Protein AF-A0A177HVS8-F1 (afdb_monomer_lite)

Structure (mmCIF, N/CA/C/O backbone):
data_AF-A0A177HVS8-F1
#
_entry.id   AF-A0A177HVS8-F1
#
loop_
_atom_site.group_PDB
_atom_site.id
_atom_site.type_symbol
_atom_site.label_atom_id
_atom_site.label_alt_id
_atom_site.label_comp_id
_atom_site.label_asym_id
_atom_site.label_entity_id
_atom_site.label_seq_id
_atom_site.pdbx_PDB_ins_code
_atom_site.Cartn_x
_atom_site.Cartn_y
_atom_site.Cartn_z
_atom_site.occupancy
_atom_site.B_iso_or_equiv
_atom_site.auth_seq_id
_atom_site.auth_comp_id
_atom_site.auth_asym_id
_atom_site.auth_atom_id
_atom_site.pdbx_PDB_model_num
ATOM 1 N N . MET A 1 1 ? -13.073 -3.513 0.411 1.00 65.62 1 MET A N 1
ATOM 2 C CA . MET A 1 1 ? -14.046 -3.487 1.528 1.00 65.62 1 MET A CA 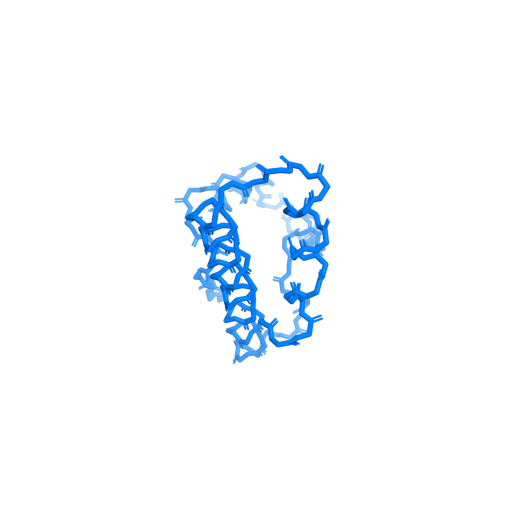1
ATOM 3 C C . MET A 1 1 ? -14.763 -4.798 1.868 1.00 65.62 1 MET A C 1
ATOM 5 O O . MET A 1 1 ? -14.447 -5.384 2.890 1.00 65.62 1 MET A O 1
ATOM 9 N N . ARG A 1 2 ? -15.740 -5.272 1.074 1.00 71.38 2 ARG A N 1
ATOM 10 C CA . ARG A 1 2 ? -16.728 -6.281 1.532 1.00 71.38 2 ARG A CA 1
ATOM 11 C C . ARG A 1 2 ? -16.165 -7.676 1.853 1.00 71.38 2 ARG A C 1
ATOM 13 O O . ARG A 1 2 ? -16.824 -8.435 2.541 1.00 71.38 2 ARG A O 1
ATOM 20 N N . SER A 1 3 ? -14.969 -7.996 1.365 1.00 78.06 3 SER A N 1
ATOM 21 C CA . SER A 1 3 ? -14.261 -9.248 1.660 1.00 78.06 3 SER A CA 1
ATOM 22 C C . SER A 1 3 ? -13.206 -9.122 2.764 1.00 78.06 3 SER A C 1
ATOM 24 O O . SER A 1 3 ? -12.674 -10.136 3.177 1.00 78.06 3 SER A O 1
ATOM 26 N N . GLN A 1 4 ? -12.861 -7.902 3.193 1.00 75.62 4 GLN A N 1
ATOM 27 C CA . GLN A 1 4 ? -11.766 -7.641 4.145 1.00 75.62 4 GLN A CA 1
ATOM 28 C C . GLN A 1 4 ? -12.265 -7.089 5.488 1.00 75.62 4 GLN A C 1
ATOM 30 O O . GLN A 1 4 ? -11.495 -6.971 6.431 1.00 75.62 4 GLN A O 1
ATOM 35 N N . PHE A 1 5 ? -13.552 -6.735 5.595 1.00 85.94 5 PHE A N 1
ATOM 36 C CA . PHE A 1 5 ? -14.084 -6.148 6.827 1.00 85.94 5 PHE A CA 1
ATOM 37 C C . PHE A 1 5 ? -14.073 -7.131 8.005 1.00 85.94 5 PHE A C 1
ATOM 39 O O . PHE A 1 5 ? -13.969 -6.678 9.137 1.00 85.94 5 PHE A O 1
ATOM 46 N N . SER A 1 6 ? -14.190 -8.440 7.750 1.00 89.62 6 SER A N 1
ATOM 47 C CA . SER A 1 6 ? -14.206 -9.464 8.799 1.00 89.62 6 SER A CA 1
ATOM 48 C C . SER A 1 6 ? -12.883 -9.493 9.555 1.00 89.62 6 SER A C 1
ATOM 50 O O . SER A 1 6 ? -12.883 -9.372 10.769 1.00 89.62 6 SER A O 1
ATOM 52 N N . GLU A 1 7 ? -11.757 -9.519 8.841 1.00 89.88 7 GLU A N 1
ATOM 53 C CA . GLU A 1 7 ? -10.422 -9.533 9.452 1.00 89.88 7 GLU A CA 1
ATOM 54 C C . GLU A 1 7 ? -10.158 -8.267 10.281 1.00 89.88 7 GLU A C 1
ATOM 56 O O . GLU A 1 7 ? -9.638 -8.345 11.394 1.00 89.88 7 GLU A O 1
ATOM 61 N N . VAL A 1 8 ? -10.565 -7.098 9.770 1.00 90.62 8 VAL A N 1
ATOM 62 C CA . VAL A 1 8 ? -10.428 -5.817 10.485 1.00 90.62 8 VAL A CA 1
ATOM 63 C C . VAL A 1 8 ? -11.344 -5.768 11.713 1.00 90.62 8 VAL A C 1
ATOM 65 O O . VAL A 1 8 ? -10.953 -5.233 12.747 1.00 90.62 8 VAL A O 1
ATOM 68 N N . ALA A 1 9 ? -12.549 -6.338 11.632 1.00 92.62 9 ALA A N 1
ATOM 69 C CA . ALA A 1 9 ? -13.475 -6.414 12.761 1.00 92.62 9 ALA A CA 1
ATOM 70 C C . ALA A 1 9 ? -12.969 -7.373 13.849 1.00 92.62 9 ALA A C 1
ATOM 72 O O . ALA A 1 9 ? -13.012 -7.032 15.031 1.00 92.62 9 ALA A O 1
ATOM 73 N N . ASP A 1 10 ? -12.429 -8.527 13.456 1.00 94.31 10 ASP A N 1
ATOM 74 C CA . ASP A 1 10 ? -11.851 -9.509 14.373 1.00 94.31 10 ASP A CA 1
ATOM 75 C C . ASP A 1 10 ? -10.601 -8.952 15.070 1.00 94.31 10 ASP A C 1
ATOM 77 O O . ASP A 1 10 ? -10.394 -9.180 16.263 1.00 94.31 10 ASP A O 1
ATOM 81 N N . ALA A 1 11 ? -9.765 -8.195 14.351 1.00 92.94 11 ALA A N 1
ATOM 82 C CA . ALA A 1 11 ? -8.641 -7.470 14.942 1.00 92.94 11 ALA A CA 1
ATOM 83 C C . ALA A 1 11 ? -9.121 -6.397 15.928 1.00 92.94 11 ALA A C 1
ATOM 85 O O . ALA A 1 11 ? -8.690 -6.388 17.077 1.00 92.94 11 ALA A O 1
ATOM 86 N N . ALA A 1 12 ? -10.089 -5.569 15.531 1.00 94.62 12 ALA A N 1
ATOM 87 C CA . ALA A 1 12 ? -10.634 -4.522 16.388 1.00 94.62 12 ALA A CA 1
ATOM 88 C C . ALA A 1 12 ? -11.269 -5.060 17.679 1.00 94.62 12 ALA A C 1
ATOM 90 O O . ALA A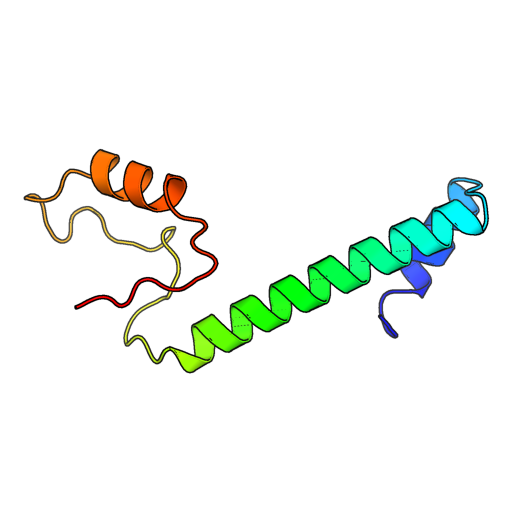 1 12 ? -11.131 -4.439 18.733 1.00 94.62 12 ALA A O 1
ATOM 91 N N . ALA A 1 13 ? -11.938 -6.215 17.613 1.00 94.62 13 ALA A N 1
ATOM 92 C CA . ALA A 1 13 ? -12.496 -6.884 18.783 1.00 94.62 13 ALA A CA 1
ATOM 93 C C . ALA A 1 13 ? -11.398 -7.386 19.733 1.00 94.62 13 ALA A C 1
ATOM 95 O O . ALA A 1 13 ? -11.496 -7.177 20.943 1.00 94.62 13 ALA A O 1
ATOM 96 N N . ARG A 1 14 ? -10.341 -8.010 19.192 1.00 96.06 14 ARG A N 1
ATOM 97 C CA . ARG A 1 14 ? -9.186 -8.473 19.982 1.00 96.06 14 ARG A CA 1
ATOM 98 C C . ARG A 1 14 ? -8.439 -7.315 20.638 1.00 96.06 14 ARG A C 1
ATOM 100 O O . ARG A 1 14 ? -8.084 -7.414 21.808 1.00 9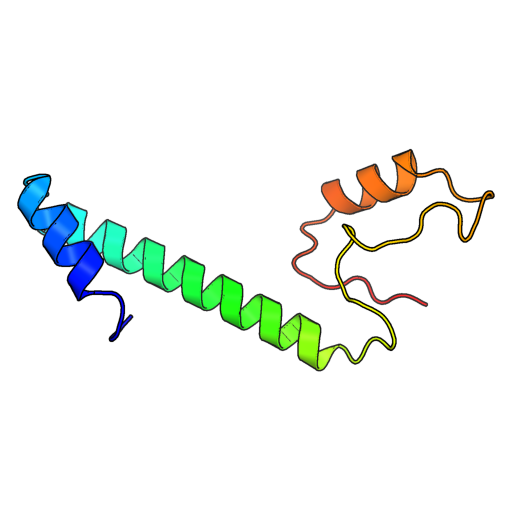6.06 14 ARG A O 1
ATOM 107 N N . ASP A 1 15 ? -8.277 -6.217 19.913 1.00 95.75 15 ASP A N 1
ATOM 108 C CA . ASP A 1 15 ? -7.515 -5.047 20.352 1.00 95.75 15 ASP A CA 1
ATOM 109 C C . ASP A 1 15 ? -8.370 -4.050 21.161 1.00 95.75 15 ASP A C 1
ATOM 111 O O . ASP A 1 15 ? -7.903 -2.967 21.512 1.00 95.75 15 ASP A O 1
ATOM 115 N N . GLN A 1 16 ? -9.631 -4.400 21.460 1.00 95.44 16 GLN A N 1
ATOM 116 C CA . GLN A 1 16 ? -10.604 -3.563 22.179 1.00 95.44 16 GLN A CA 1
ATOM 117 C C . GLN A 1 16 ? -10.712 -2.142 21.611 1.00 95.44 16 GLN A C 1
ATOM 119 O O . GLN A 1 16 ? -10.845 -1.151 22.337 1.00 95.44 16 GLN A O 1
ATOM 124 N N . MET A 1 17 ? -10.656 -2.028 20.286 1.00 96.25 17 MET A N 1
ATOM 125 C CA . MET A 1 17 ? -10.731 -0.739 19.624 1.00 96.25 17 MET A CA 1
ATOM 126 C C . MET A 1 17 ? -12.077 -0.076 19.898 1.00 96.25 17 MET A C 1
ATOM 128 O O . MET A 1 17 ? -13.143 -0.692 19.841 1.00 96.25 17 MET A O 1
ATOM 132 N N . THR A 1 18 ? -12.042 1.239 20.110 1.00 96.69 18 THR A N 1
ATOM 133 C CA . THR A 1 18 ? -13.277 2.022 20.081 1.00 96.69 18 THR A CA 1
ATOM 134 C C . THR A 1 18 ? -13.931 1.895 18.706 1.00 96.69 18 THR A C 1
ATOM 136 O O . THR A 1 18 ? -13.248 1.785 17.686 1.00 96.69 18 THR A O 1
ATOM 139 N N . TYR A 1 19 ? -15.259 2.002 18.650 1.00 94.38 19 TYR A N 1
ATOM 140 C CA . TYR A 1 19 ? -15.996 1.971 17.383 1.00 94.38 19 TYR A CA 1
ATOM 141 C C . TYR A 1 19 ? -15.461 2.991 16.360 1.00 94.38 19 TYR A C 1
ATOM 143 O O . TYR A 1 19 ? -15.331 2.692 15.175 1.00 94.38 19 TYR A O 1
ATOM 151 N N . ARG A 1 20 ? -15.075 4.189 16.826 1.00 97.06 20 ARG A N 1
ATOM 152 C CA . ARG A 1 20 ? -14.457 5.221 15.978 1.00 97.06 20 ARG A CA 1
ATOM 153 C C . ARG A 1 20 ? -13.083 4.795 15.454 1.00 97.06 20 ARG A C 1
ATOM 155 O O . ARG A 1 20 ? -12.785 5.076 14.299 1.00 97.06 20 ARG A O 1
ATOM 162 N N . GLY A 1 21 ? -12.278 4.121 16.277 1.00 95.56 21 GLY A N 1
ATOM 163 C CA . GLY A 1 21 ? -10.985 3.566 15.871 1.00 95.56 21 GLY A CA 1
ATOM 164 C C . GLY A 1 21 ? -11.138 2.490 14.799 1.00 95.56 21 GLY A C 1
ATOM 165 O O . GLY A 1 21 ? -10.502 2.577 13.755 1.00 95.56 21 GLY A O 1
ATOM 166 N N . PHE A 1 22 ? -12.057 1.543 15.000 1.00 94.50 22 PHE A N 1
ATOM 167 C CA . PHE A 1 22 ? -12.378 0.522 14.000 1.00 94.50 22 PHE A CA 1
ATOM 168 C C . PHE A 1 22 ? -12.787 1.132 12.649 1.00 94.50 22 PHE A C 1
ATOM 170 O O . PHE A 1 22 ? -12.274 0.733 11.606 1.00 94.50 22 PHE A O 1
ATOM 177 N N . LEU A 1 23 ? -13.683 2.128 12.654 1.00 95.38 23 LEU A N 1
ATOM 178 C CA . LEU A 1 23 ? -14.110 2.794 11.420 1.00 95.38 23 LEU A CA 1
ATOM 179 C C . LEU A 1 23 ? -12.964 3.531 10.718 1.00 95.38 23 LEU A C 1
ATOM 181 O O . LEU A 1 23 ? -12.926 3.549 9.487 1.00 95.38 23 LEU A O 1
ATOM 185 N N . ALA A 1 24 ? -12.047 4.135 11.479 1.00 95.50 24 ALA A N 1
ATOM 186 C CA . ALA A 1 24 ? -10.876 4.796 10.918 1.00 95.50 24 ALA A CA 1
ATOM 187 C C . ALA A 1 24 ? -9.956 3.787 10.215 1.00 95.50 24 ALA A C 1
ATOM 189 O O . ALA A 1 24 ? -9.632 3.986 9.046 1.00 95.50 24 ALA A O 1
ATOM 190 N N . GLU A 1 25 ? -9.620 2.677 10.876 1.00 93.00 25 GLU A N 1
ATOM 191 C CA . GLU A 1 25 ? -8.799 1.606 10.292 1.00 93.00 25 GLU A CA 1
ATOM 192 C C . GLU A 1 25 ? -9.443 1.002 9.043 1.00 93.00 25 GLU A C 1
ATOM 194 O O . GLU A 1 25 ? -8.813 0.897 7.989 1.00 93.00 25 GLU A O 1
ATOM 199 N N . LEU A 1 26 ? -10.737 0.684 9.114 1.00 93.50 26 LEU A N 1
ATOM 200 C CA . LEU A 1 26 ? -11.467 0.132 7.976 1.00 93.50 26 LEU A CA 1
ATOM 201 C C . LEU A 1 26 ? -11.463 1.087 6.770 1.00 93.50 26 LEU A C 1
ATOM 203 O O . LEU A 1 26 ? -11.348 0.644 5.623 1.00 93.50 26 LEU A O 1
ATOM 207 N N . LEU A 1 27 ? -11.593 2.395 7.013 1.00 93.25 27 LEU A N 1
ATOM 208 C CA . LEU A 1 27 ? -1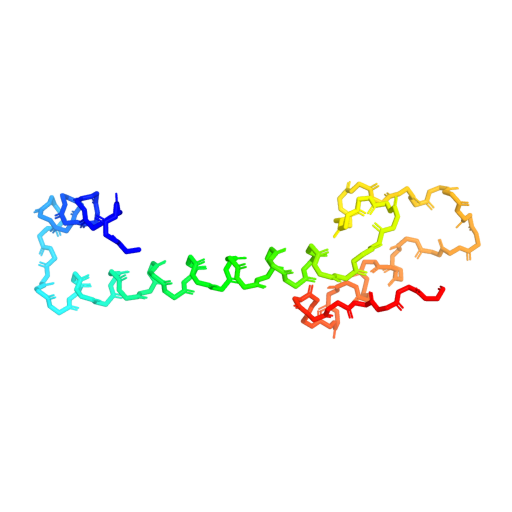1.560 3.409 5.961 1.00 93.25 27 LEU A CA 1
ATOM 209 C C . LEU A 1 27 ? -10.158 3.568 5.364 1.00 93.25 27 LEU A C 1
ATOM 211 O O . LEU A 1 27 ? -10.044 3.690 4.143 1.00 93.25 27 LEU A O 1
ATOM 215 N N . MET A 1 28 ? -9.108 3.551 6.189 1.00 92.25 28 MET A N 1
ATOM 216 C CA . MET A 1 28 ? -7.718 3.616 5.722 1.00 92.25 28 MET A CA 1
ATOM 217 C C . MET A 1 28 ? -7.383 2.409 4.843 1.00 92.25 28 MET A C 1
ATOM 219 O O . MET A 1 28 ? -6.944 2.588 3.705 1.00 92.25 28 MET A O 1
ATOM 223 N N . ALA A 1 29 ? -7.725 1.200 5.295 1.00 91.44 29 ALA A N 1
ATOM 224 C CA . ALA A 1 29 ? -7.524 -0.025 4.527 1.00 91.44 29 ALA A CA 1
ATOM 225 C C . ALA A 1 29 ? -8.246 0.002 3.164 1.00 91.44 29 ALA A C 1
ATOM 227 O O . ALA A 1 29 ? -7.687 -0.413 2.144 1.00 91.44 29 ALA A O 1
ATOM 228 N N . ASP A 1 30 ? -9.480 0.521 3.098 1.00 92.31 30 ASP A N 1
ATOM 229 C CA . ASP A 1 30 ? -10.198 0.642 1.822 1.00 92.31 30 ASP A CA 1
ATOM 230 C C . ASP A 1 30 ? -9.590 1.718 0.908 1.00 92.31 30 ASP A C 1
ATOM 232 O O . ASP A 1 30 ? -9.511 1.517 -0.308 1.00 92.31 30 ASP A O 1
ATOM 236 N N . CYS A 1 31 ? -9.132 2.843 1.468 1.00 94.06 31 CYS A N 1
ATOM 237 C CA . CYS A 1 31 ? -8.423 3.877 0.712 1.00 94.06 31 CYS A CA 1
ATOM 238 C C . CYS A 1 31 ? -7.151 3.319 0.062 1.00 94.06 31 CYS A C 1
ATOM 240 O O . CYS A 1 31 ? -6.928 3.541 -1.134 1.00 94.06 31 CYS A O 1
ATOM 242 N N . ASP A 1 32 ? -6.367 2.548 0.811 1.00 91.31 32 ASP A N 1
ATOM 243 C CA . ASP A 1 32 ? -5.141 1.924 0.319 1.00 91.31 32 ASP A CA 1
ATOM 244 C C . ASP A 1 32 ? -5.422 0.878 -0.762 1.00 91.31 32 ASP A C 1
ATOM 246 O O . ASP A 1 32 ? -4.806 0.913 -1.833 1.00 91.31 32 ASP A O 1
ATOM 250 N N . ASP A 1 33 ? -6.418 0.006 -0.567 1.00 91.44 33 ASP A N 1
ATOM 251 C CA . ASP A 1 33 ? -6.816 -0.974 -1.584 1.00 91.44 33 ASP A CA 1
ATOM 252 C C . ASP A 1 33 ? -7.312 -0.291 -2.871 1.00 91.44 33 ASP A C 1
ATOM 254 O O . ASP A 1 33 ? -6.953 -0.691 -3.984 1.00 91.44 33 ASP A O 1
ATOM 258 N N . ARG A 1 34 ? -8.085 0.797 -2.755 1.00 90.94 34 ARG A N 1
ATOM 259 C CA . ARG A 1 34 ? -8.513 1.595 -3.917 1.00 90.94 34 ARG A CA 1
ATOM 260 C C . ARG A 1 34 ? -7.337 2.252 -4.625 1.00 90.94 34 ARG A C 1
ATOM 262 O O . ARG A 1 34 ? -7.312 2.258 -5.860 1.00 90.94 34 ARG A O 1
ATOM 269 N N . ASN A 1 35 ? -6.381 2.803 -3.881 1.00 91.69 35 ASN A N 1
ATOM 270 C CA . ASN A 1 35 ? -5.182 3.414 -4.445 1.00 91.69 35 ASN A CA 1
ATOM 271 C C . ASN A 1 35 ? -4.328 2.380 -5.179 1.00 91.69 35 ASN A C 1
ATOM 273 O O . ASN A 1 35 ? -3.941 2.624 -6.326 1.00 91.69 35 ASN A O 1
ATOM 277 N N . ARG A 1 36 ? -4.133 1.199 -4.583 1.00 88.25 36 ARG A N 1
ATOM 278 C CA . ARG A 1 36 ? -3.463 0.059 -5.215 1.00 88.25 36 ARG A CA 1
ATOM 279 C C . ARG A 1 36 ? -4.145 -0.335 -6.524 1.00 88.25 36 ARG A C 1
ATOM 281 O O . ARG A 1 36 ? -3.515 -0.270 -7.578 1.00 88.25 36 ARG A O 1
ATOM 288 N N . ARG A 1 37 ? -5.454 -0.617 -6.505 1.00 91.81 37 ARG A N 1
ATOM 289 C CA . ARG A 1 37 ? -6.219 -0.997 -7.713 1.00 91.81 37 ARG A CA 1
ATOM 290 C C . ARG A 1 37 ? -6.199 0.090 -8.786 1.00 91.81 37 ARG A C 1
ATOM 292 O O . ARG A 1 37 ? -6.142 -0.207 -9.979 1.00 91.81 37 ARG A O 1
ATOM 299 N N . ARG A 1 38 ? -6.274 1.366 -8.394 1.00 92.31 38 ARG A N 1
ATOM 300 C CA . ARG A 1 38 ? -6.181 2.502 -9.324 1.00 92.31 38 ARG A CA 1
ATOM 301 C C . ARG A 1 38 ? -4.797 2.561 -9.970 1.00 92.31 38 ARG A C 1
ATOM 303 O O . ARG A 1 38 ? -4.719 2.798 -11.175 1.00 92.31 38 ARG A O 1
ATOM 310 N N . SER A 1 39 ? -3.738 2.344 -9.192 1.00 86.25 39 SER A N 1
ATOM 311 C CA . SER A 1 39 ? -2.361 2.276 -9.687 1.00 86.25 39 SER A CA 1
ATOM 312 C C . SER A 1 39 ? -2.194 1.130 -10.687 1.00 86.25 39 SER A C 1
ATOM 314 O O . SER A 1 39 ? -1.826 1.369 -11.836 1.00 86.25 39 SER A O 1
ATOM 316 N N . GLU A 1 40 ? -2.602 -0.087 -10.319 1.00 87.06 40 GLU A N 1
ATOM 317 C CA . GLU A 1 40 ? -2.549 -1.277 -11.182 1.00 87.06 40 GLU A CA 1
ATOM 318 C C . GLU A 1 40 ? -3.308 -1.079 -12.499 1.00 87.06 40 GLU A C 1
ATOM 320 O O . GLU A 1 40 ? -2.808 -1.413 -13.574 1.00 87.06 40 GLU A O 1
ATOM 325 N N . ARG A 1 41 ? -4.502 -0.472 -12.447 1.00 90.12 41 ARG A N 1
ATOM 326 C CA . ARG A 1 41 ? -5.284 -0.149 -13.649 1.00 90.12 41 ARG A CA 1
ATOM 327 C C . ARG A 1 41 ? -4.569 0.846 -14.557 1.00 90.12 41 ARG A C 1
ATOM 329 O O . ARG A 1 41 ? -4.559 0.638 -15.766 1.00 90.12 41 ARG A O 1
ATOM 336 N N . ARG A 1 42 ? -3.965 1.906 -14.003 1.00 87.19 42 ARG A N 1
ATOM 337 C CA . ARG A 1 42 ? -3.184 2.888 -14.782 1.00 87.19 42 ARG A CA 1
ATOM 338 C C . ARG A 1 42 ? -1.962 2.244 -15.421 1.00 87.19 42 ARG A C 1
ATOM 340 O O . ARG A 1 42 ? -1.713 2.457 -16.602 1.00 87.19 42 ARG A O 1
ATOM 347 N N . ILE A 1 43 ? -1.253 1.418 -14.656 1.00 83.19 43 ILE A N 1
ATOM 348 C CA . ILE A 1 43 ? -0.119 0.627 -15.128 1.00 83.19 43 ILE A CA 1
ATOM 349 C C . ILE A 1 43 ? -0.568 -0.257 -16.296 1.00 83.19 43 ILE A C 1
ATOM 351 O O . ILE A 1 43 ? 0.024 -0.191 -17.370 1.00 83.19 43 ILE A O 1
ATOM 355 N N . LYS A 1 44 ? -1.656 -1.027 -16.154 1.00 82.88 44 LYS A N 1
ATOM 356 C CA . LYS A 1 44 ? -2.198 -1.867 -17.235 1.00 82.88 44 LYS A CA 1
ATOM 357 C C . LYS A 1 44 ? -2.566 -1.040 -18.473 1.00 82.88 44 LYS A C 1
ATOM 359 O O . LYS A 1 44 ? -2.102 -1.375 -19.560 1.00 82.88 44 LYS A O 1
ATOM 364 N N . ALA A 1 45 ? -3.304 0.055 -18.291 1.00 85.06 45 ALA A N 1
ATOM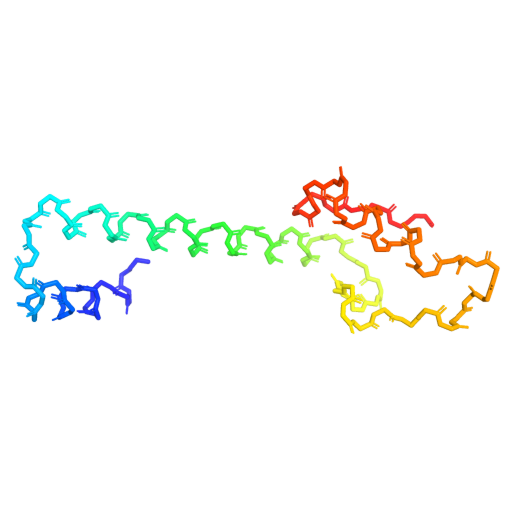 365 C CA . ALA A 1 45 ? -3.760 0.939 -19.365 1.00 85.06 45 ALA A CA 1
ATOM 366 C C . ALA A 1 45 ? -2.621 1.625 -20.140 1.00 85.06 45 ALA A C 1
ATOM 368 O O . ALA A 1 45 ? -2.804 1.954 -21.304 1.00 85.06 45 ALA A O 1
ATOM 369 N N . ALA A 1 46 ? -1.445 1.804 -19.534 1.00 84.00 46 ALA A N 1
ATOM 370 C CA . ALA A 1 46 ? -0.305 2.440 -20.192 1.00 84.00 46 ALA A CA 1
ATOM 371 C C . ALA A 1 46 ? 0.320 1.611 -21.333 1.00 84.00 46 ALA A C 1
ATOM 373 O O . ALA A 1 46 ? 1.145 2.133 -22.069 1.00 84.00 46 ALA A O 1
ATOM 374 N N . GLY A 1 47 ? -0.036 0.327 -21.482 1.00 80.75 47 GLY A N 1
ATOM 375 C CA . GLY A 1 47 ? 0.325 -0.450 -22.677 1.00 80.75 47 GLY A CA 1
ATOM 376 C C . GLY A 1 47 ? 1.821 -0.703 -22.916 1.00 80.75 47 GLY A C 1
ATOM 377 O O . GLY A 1 47 ? 2.170 -1.129 -24.008 1.00 80.75 47 GLY A O 1
ATOM 378 N N . PHE A 1 48 ? 2.704 -0.462 -21.935 1.00 78.19 48 PHE A N 1
ATOM 379 C CA . PHE A 1 48 ? 4.143 -0.683 -22.128 1.00 78.19 48 PHE A CA 1
ATOM 380 C C . PHE A 1 48 ? 4.468 -2.123 -22.569 1.00 78.19 48 PHE A C 1
ATOM 382 O O . PHE A 1 48 ? 3.901 -3.060 -21.997 1.00 78.19 48 PHE A O 1
ATOM 389 N N . PRO A 1 49 ? 5.402 -2.297 -23.525 1.00 71.94 49 PRO A N 1
ATOM 390 C CA . PRO A 1 49 ? 5.779 -3.600 -24.078 1.00 71.94 49 PRO A CA 1
ATOM 391 C C . PRO A 1 49 ? 6.642 -4.453 -23.132 1.00 71.94 49 PRO A C 1
ATOM 393 O O . PRO A 1 49 ? 6.853 -5.632 -23.398 1.00 71.94 49 PRO A O 1
ATOM 396 N N . ARG A 1 50 ? 7.144 -3.875 -22.034 1.00 69.75 50 ARG A N 1
ATOM 397 C CA . ARG A 1 50 ? 7.962 -4.541 -21.007 1.00 69.75 50 ARG A CA 1
ATOM 398 C C . ARG A 1 50 ? 7.332 -4.414 -19.619 1.00 69.75 50 ARG A C 1
ATOM 400 O O . ARG A 1 50 ? 6.373 -3.660 -19.425 1.00 69.75 50 ARG A O 1
ATOM 407 N N . GLU A 1 51 ? 7.867 -5.167 -18.658 1.00 71.12 51 GLU A N 1
ATOM 408 C CA . GLU A 1 51 ? 7.426 -5.104 -17.265 1.00 71.12 51 GLU A CA 1
ATOM 409 C C . GLU A 1 51 ? 7.535 -3.686 -16.687 1.00 71.12 51 GLU A C 1
ATOM 411 O O . GLU A 1 51 ? 8.491 -2.953 -16.917 1.00 71.12 51 GLU A O 1
ATOM 416 N N . LYS A 1 52 ? 6.506 -3.285 -15.935 1.00 73.12 52 LYS A N 1
ATOM 417 C CA . LYS A 1 52 ? 6.220 -1.881 -15.593 1.00 73.12 52 LYS A CA 1
ATOM 418 C C . LYS A 1 52 ? 6.758 -1.478 -14.218 1.00 73.12 52 LYS A C 1
ATOM 420 O O . LYS A 1 52 ? 6.209 -0.580 -13.580 1.00 73.12 52 LYS A O 1
ATOM 425 N N . ALA A 1 53 ? 7.770 -2.190 -13.729 1.00 76.62 53 ALA A N 1
ATOM 426 C CA . ALA A 1 53 ? 8.314 -2.018 -12.391 1.00 76.62 53 ALA A CA 1
ATOM 427 C C . ALA A 1 53 ? 9.824 -1.780 -12.444 1.00 76.62 53 ALA A C 1
ATOM 429 O O . ALA A 1 53 ? 10.554 -2.534 -13.071 1.00 76.62 53 ALA A O 1
ATOM 430 N N . LEU A 1 54 ? 10.300 -0.778 -11.699 1.00 77.19 54 LEU A N 1
ATOM 431 C CA . LEU A 1 54 ? 11.730 -0.455 -11.621 1.00 77.19 54 LEU A CA 1
ATOM 432 C C . LEU A 1 54 ? 12.587 -1.602 -11.061 1.00 77.19 54 LEU A C 1
ATOM 434 O O . LEU A 1 54 ? 13.765 -1.683 -11.368 1.00 77.19 54 LEU A O 1
ATOM 438 N N . ARG A 1 55 ? 12.003 -2.505 -10.260 1.00 76.38 55 ARG A N 1
ATOM 439 C CA . ARG A 1 55 ? 12.711 -3.665 -9.683 1.00 76.38 55 ARG A CA 1
ATOM 440 C C . ARG A 1 55 ? 13.187 -4.681 -10.727 1.00 76.38 55 ARG A C 1
ATOM 442 O O . ARG A 1 55 ? 14.074 -5.464 -10.426 1.00 76.38 55 ARG A O 1
ATOM 449 N N . THR A 1 56 ? 12.553 -4.710 -11.898 1.00 77.44 56 THR A N 1
ATOM 450 C CA . THR A 1 56 ? 12.934 -5.583 -13.017 1.00 77.44 56 THR A CA 1
ATOM 451 C C . THR A 1 56 ? 13.576 -4.795 -14.156 1.00 77.44 56 THR A C 1
ATOM 453 O O . THR A 1 56 ? 13.740 -5.317 -15.255 1.00 77.44 56 THR A O 1
ATOM 456 N N . PHE A 1 57 ? 13.947 -3.535 -13.902 1.00 81.50 57 PHE A N 1
ATOM 457 C CA . PHE A 1 57 ? 14.689 -2.724 -14.854 1.00 81.50 57 PHE A CA 1
ATOM 458 C C . PHE A 1 57 ? 16.127 -3.238 -14.963 1.00 81.50 57 PHE A C 1
ATOM 460 O O . PHE A 1 57 ? 16.815 -3.389 -13.956 1.00 81.50 57 PHE A O 1
ATOM 467 N N . ASP A 1 58 ? 16.562 -3.498 -16.192 1.00 83.31 58 ASP A N 1
ATOM 468 C CA . ASP A 1 58 ? 17.939 -3.861 -16.502 1.00 83.31 58 ASP A CA 1
ATOM 469 C C . ASP A 1 58 ? 18.772 -2.582 -16.643 1.00 83.31 58 ASP A C 1
ATOM 471 O O . ASP A 1 58 ? 18.673 -1.863 -17.640 1.00 83.31 58 ASP A O 1
ATOM 475 N N . PHE A 1 59 ? 19.552 -2.277 -15.608 1.00 83.00 59 PHE A N 1
ATOM 476 C CA . PHE A 1 59 ? 20.415 -1.097 -15.571 1.00 83.00 59 PHE A CA 1
ATOM 477 C C . PHE A 1 59 ? 21.652 -1.242 -16.464 1.00 83.00 59 PHE A C 1
ATOM 479 O O . PHE A 1 59 ? 22.226 -0.230 -16.859 1.00 83.00 59 PHE A O 1
ATOM 486 N N . ASP A 1 60 ? 22.015 -2.469 -16.844 1.00 82.62 60 ASP A N 1
ATOM 487 C CA . ASP A 1 60 ? 23.183 -2.750 -17.678 1.00 82.62 60 ASP A CA 1
ATOM 488 C C . ASP A 1 60 ? 22.853 -2.669 -19.179 1.00 82.62 60 ASP A C 1
ATOM 490 O O . ASP A 1 60 ? 23.752 -2.589 -20.018 1.00 82.62 60 ASP A O 1
ATOM 494 N N . ALA A 1 61 ? 21.564 -2.602 -19.537 1.00 85.12 61 ALA A N 1
ATOM 495 C CA . ALA A 1 61 ? 21.102 -2.457 -20.919 1.00 85.12 61 ALA A CA 1
ATOM 496 C C . ALA A 1 61 ? 21.615 -1.177 -21.610 1.00 85.12 61 ALA A C 1
ATOM 498 O O . ALA A 1 61 ? 21.682 -1.125 -22.840 1.00 85.12 61 ALA A O 1
ATOM 499 N N . ASN A 1 62 ? 21.954 -0.132 -20.845 1.00 82.12 62 ASN A N 1
ATOM 500 C CA . ASN A 1 62 ? 22.572 1.085 -21.366 1.00 82.12 62 ASN A CA 1
ATOM 501 C C . ASN A 1 62 ? 23.646 1.622 -20.399 1.00 82.12 62 ASN A C 1
ATOM 503 O O . ASN A 1 62 ? 23.328 2.439 -19.532 1.00 82.12 62 ASN A O 1
ATOM 507 N N . PRO A 1 63 ? 24.925 1.254 -20.601 1.00 83.81 63 PRO A N 1
ATOM 508 C CA . PRO A 1 63 ? 26.033 1.659 -19.729 1.00 83.81 63 PRO A CA 1
ATOM 509 C C . PRO A 1 63 ? 26.302 3.172 -19.688 1.00 83.81 63 PRO A C 1
ATOM 511 O O . PRO A 1 63 ? 27.023 3.654 -18.821 1.00 83.81 63 PRO A O 1
ATOM 514 N N . THR A 1 64 ? 25.751 3.933 -20.637 1.00 88.00 64 THR A N 1
ATOM 515 C CA . THR A 1 64 ? 25.877 5.398 -20.698 1.00 88.00 64 THR A CA 1
ATOM 516 C C . THR A 1 64 ? 25.011 6.111 -19.657 1.00 88.00 64 THR A C 1
ATOM 518 O O . THR A 1 64 ? 25.185 7.309 -19.438 1.00 88.00 64 THR A O 1
ATOM 521 N N . ILE A 1 65 ? 24.049 5.410 -19.047 1.00 84.69 65 ILE A N 1
ATOM 522 C CA . ILE A 1 65 ? 23.131 5.979 -18.062 1.00 84.69 65 ILE A CA 1
ATOM 523 C C . ILE A 1 65 ? 23.561 5.538 -16.665 1.00 84.69 65 ILE A C 1
ATOM 525 O O . ILE A 1 65 ? 23.547 4.353 -16.354 1.00 84.69 65 ILE A O 1
ATOM 529 N N . ASP A 1 66 ? 23.883 6.506 -15.806 1.00 87.88 66 ASP A N 1
ATOM 530 C CA . ASP A 1 66 ? 24.185 6.254 -14.396 1.00 87.88 66 ASP A CA 1
ATOM 531 C C . ASP A 1 66 ? 22.939 5.711 -13.654 1.00 87.88 66 ASP A C 1
ATOM 533 O O . ASP A 1 66 ? 21.923 6.419 -13.553 1.00 87.88 66 ASP A O 1
ATOM 537 N N . PRO A 1 67 ? 22.991 4.492 -13.082 1.00 85.19 67 PRO A N 1
ATOM 538 C CA . PRO A 1 67 ? 21.898 3.935 -12.287 1.00 85.19 67 PRO A CA 1
ATOM 539 C C . PRO A 1 67 ? 21.480 4.834 -11.113 1.00 85.19 67 PRO A C 1
ATOM 541 O O . PRO A 1 67 ? 20.295 4.896 -10.770 1.00 85.19 67 PRO A O 1
ATOM 544 N N . ALA A 1 68 ? 22.412 5.590 -10.519 1.00 86.81 68 ALA A N 1
ATOM 545 C CA . ALA A 1 68 ? 22.101 6.511 -9.427 1.00 86.81 68 ALA A CA 1
ATOM 546 C C . ALA A 1 68 ? 21.185 7.662 -9.880 1.00 86.81 68 ALA A C 1
ATOM 548 O O . ALA A 1 68 ? 20.303 8.092 -9.124 1.00 86.81 68 ALA A O 1
ATOM 549 N N . ALA A 1 69 ? 21.313 8.114 -11.131 1.00 87.31 69 ALA A N 1
ATOM 550 C CA . ALA A 1 69 ? 20.410 9.099 -11.718 1.00 87.31 69 ALA A CA 1
ATOM 551 C C . ALA A 1 69 ? 18.992 8.527 -11.879 1.00 87.31 69 ALA A C 1
ATOM 553 O O . ALA A 1 69 ? 18.016 9.188 -11.520 1.00 87.31 69 ALA A O 1
ATOM 554 N N . ILE A 1 70 ? 18.864 7.271 -12.324 1.00 84.50 70 ILE A N 1
ATOM 555 C CA . ILE A 1 70 ? 17.564 6.590 -12.441 1.00 84.50 70 ILE A CA 1
ATOM 556 C C . ILE A 1 70 ? 16.899 6.450 -11.064 1.00 84.50 70 ILE A C 1
ATOM 558 O O . ILE A 1 70 ? 15.719 6.776 -10.911 1.00 84.50 70 ILE A O 1
ATOM 562 N N . HIS A 1 71 ? 17.645 6.038 -10.034 1.00 84.94 71 HIS A N 1
ATOM 563 C CA . HIS A 1 71 ? 17.126 5.957 -8.664 1.00 84.94 71 HIS A CA 1
ATOM 564 C C . HIS A 1 71 ? 16.714 7.323 -8.102 1.00 84.94 71 HIS A C 1
ATOM 566 O O . HIS A 1 71 ? 15.707 7.431 -7.397 1.00 84.94 71 HIS A O 1
ATOM 572 N N . THR A 1 72 ? 17.449 8.380 -8.447 1.00 85.56 72 THR A N 1
ATOM 573 C CA . THR A 1 72 ? 17.106 9.753 -8.061 1.00 85.56 72 THR A CA 1
ATOM 574 C C . THR A 1 72 ? 15.803 10.201 -8.724 1.00 85.56 72 THR A C 1
ATOM 576 O O . THR A 1 72 ? 14.913 10.703 -8.039 1.00 85.56 72 THR A O 1
ATOM 579 N N . LEU A 1 73 ? 15.627 9.945 -10.025 1.00 82.25 73 LEU A N 1
ATOM 580 C CA . LEU A 1 73 ? 14.394 10.258 -10.760 1.00 82.25 73 LEU A CA 1
ATOM 581 C C . LEU A 1 73 ? 13.186 9.471 -10.239 1.00 82.25 73 LEU A C 1
ATOM 583 O O . LEU A 1 73 ? 12.093 10.030 -10.100 1.00 82.25 73 LEU A O 1
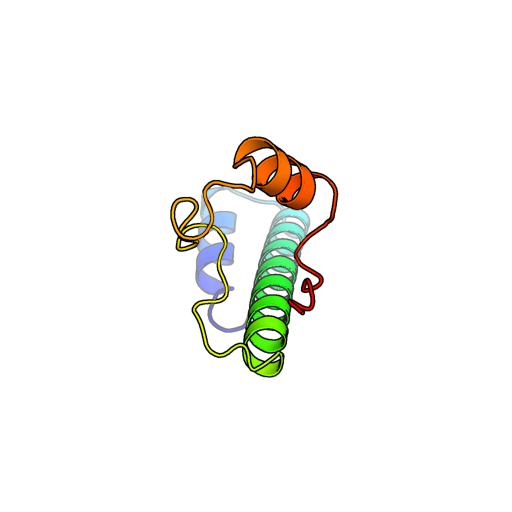ATOM 587 N N . ALA A 1 74 ? 13.398 8.204 -9.879 1.00 78.44 74 ALA A N 1
ATOM 588 C CA . ALA A 1 74 ? 12.384 7.355 -9.263 1.00 78.44 74 ALA A CA 1
ATOM 589 C C . ALA A 1 74 ? 11.895 7.890 -7.906 1.00 78.44 74 ALA A C 1
ATOM 591 O O . ALA A 1 74 ? 10.751 7.642 -7.527 1.00 78.44 74 ALA A O 1
ATOM 592 N N . ARG A 1 75 ? 12.749 8.623 -7.179 1.00 71.19 75 ARG A N 1
ATOM 593 C CA . ARG A 1 75 ? 12.447 9.198 -5.860 1.00 71.19 75 ARG A CA 1
ATOM 594 C C . ARG A 1 75 ? 11.920 10.635 -5.935 1.00 71.19 75 ARG A C 1
ATOM 596 O O . ARG A 1 75 ? 11.092 11.016 -5.113 1.00 71.19 75 ARG A O 1
ATOM 603 N N . ALA A 1 76 ? 12.390 11.427 -6.903 1.00 57.50 76 ALA A N 1
ATOM 604 C CA . ALA A 1 76 ? 12.079 12.855 -7.054 1.00 57.50 76 ALA A CA 1
ATOM 605 C C . ALA A 1 76 ? 10.707 13.136 -7.688 1.00 57.50 76 ALA A C 1
ATOM 607 O O . ALA A 1 76 ? 10.220 14.265 -7.680 1.00 57.50 76 ALA A O 1
ATOM 608 N N . THR A 1 77 ? 10.043 12.111 -8.203 1.00 49.06 77 THR A N 1
ATOM 609 C CA . THR A 1 77 ? 8.660 12.196 -8.660 1.00 49.06 77 THR A CA 1
ATOM 610 C C . THR A 1 77 ? 7.831 11.208 -7.862 1.00 49.06 77 THR A C 1
ATOM 612 O O . THR A 1 77 ? 8.251 10.082 -7.618 1.00 49.06 77 THR A O 1
ATOM 615 N N . GLY A 1 78 ? 6.623 11.596 -7.454 1.00 46.91 78 GLY A N 1
ATOM 616 C CA . GLY A 1 78 ? 5.622 10.629 -7.010 1.00 46.91 78 GLY A CA 1
ATOM 617 C C . GLY A 1 78 ? 5.257 9.700 -8.173 1.00 46.91 78 GLY A C 1
ATOM 618 O O . GLY A 1 78 ? 4.237 9.902 -8.834 1.00 46.91 78 GLY A O 1
ATOM 619 N N . ALA A 1 79 ? 6.080 8.686 -8.440 1.00 44.47 79 ALA A N 1
ATOM 620 C CA . ALA A 1 79 ? 5.986 7.754 -9.561 1.00 44.47 79 ALA A CA 1
ATOM 621 C C . ALA A 1 79 ? 4.865 6.704 -9.386 1.00 44.47 79 ALA A C 1
ATOM 623 O O . ALA A 1 79 ? 4.979 5.559 -9.806 1.00 44.47 79 ALA A O 1
ATOM 624 N N . ALA A 1 80 ? 3.728 7.121 -8.820 1.00 41.81 80 ALA A N 1
ATOM 625 C CA . ALA A 1 80 ? 2.414 6.542 -9.113 1.00 41.81 80 ALA A CA 1
ATOM 626 C C . ALA A 1 80 ? 1.727 7.246 -10.309 1.00 41.81 80 ALA A C 1
ATOM 628 O O . ALA A 1 80 ? 0.610 6.891 -10.706 1.00 41.81 80 ALA A O 1
ATOM 629 N N . LYS A 1 81 ? 2.363 8.267 -10.897 1.00 42.34 81 LYS A N 1
ATOM 630 C CA . LYS A 1 81 ? 1.969 8.860 -12.179 1.00 42.34 81 LYS A CA 1
ATOM 631 C C . LYS A 1 81 ? 3.044 8.532 -13.202 1.00 42.34 81 LYS A C 1
ATOM 633 O O . LYS A 1 81 ? 4.157 9.030 -13.121 1.00 42.34 81 LYS A O 1
ATOM 638 N N . GLY A 1 82 ? 2.675 7.609 -14.089 1.00 41.44 82 GLY A N 1
ATOM 639 C CA . GLY A 1 82 ? 3.553 6.945 -15.037 1.00 41.44 82 GLY A CA 1
ATOM 640 C C . GLY A 1 82 ? 4.460 7.897 -15.800 1.00 41.44 82 GLY A C 1
ATOM 641 O O . GLY A 1 82 ? 3.997 8.855 -16.421 1.00 41.44 82 GLY A O 1
ATOM 642 N N . PHE A 1 83 ? 5.745 7.567 -15.790 1.00 37.47 83 PHE A N 1
ATOM 643 C CA . PHE A 1 83 ? 6.652 8.036 -16.815 1.00 37.47 83 PHE A CA 1
ATOM 644 C C . PHE A 1 83 ? 6.257 7.403 -18.138 1.00 37.47 83 PHE A C 1
ATOM 646 O O . PHE A 1 83 ? 6.105 6.189 -18.256 1.00 37.47 83 PHE A O 1
ATOM 653 N N . ARG A 1 84 ? 6.056 8.268 -19.124 1.00 41.88 84 ARG A N 1
ATOM 654 C CA . ARG A 1 84 ? 6.002 7.911 -20.530 1.00 41.88 84 ARG A CA 1
ATOM 655 C C . ARG A 1 84 ? 7.455 7.690 -20.942 1.00 41.88 84 ARG A C 1
ATOM 657 O O . ARG A 1 84 ? 8.201 8.658 -21.032 1.00 41.88 84 ARG A O 1
ATOM 664 N N . CYS A 1 85 ? 7.862 6.437 -21.102 1.00 31.69 85 CYS A N 1
ATOM 665 C CA . CYS A 1 85 ? 9.098 6.134 -21.811 1.00 31.69 85 CYS A CA 1
ATOM 666 C C . CYS A 1 85 ? 8.872 6.521 -23.280 1.00 31.69 85 CYS A C 1
ATOM 668 O O . CYS A 1 85 ? 8.010 5.931 -23.935 1.00 31.69 85 CYS A O 1
ATOM 670 N N . VAL A 1 86 ? 9.563 7.567 -23.736 1.00 40.31 86 VAL A N 1
ATOM 671 C CA . VAL A 1 86 ? 10.064 7.626 -25.116 1.00 40.31 86 VAL A CA 1
ATOM 672 C C . VAL A 1 86 ? 11.351 6.818 -25.131 1.00 40.31 86 VAL A C 1
ATOM 674 O O . VAL A 1 86 ? 12.090 6.930 -24.125 1.00 40.31 86 VAL A O 1
#

Organism: NCBI:txid1716141

Secondary structure (DSSP, 8-state):
-TTTHHHHHHHHHHTT--HHHHHHHHHHHHHHHHHHHHHHHHHHHT--SS---GGG--GGG-TTS-HHHHHHHHHHTTTTS-----

pLDDT: mean 80.9, std 16.28, range [31.69, 97.06]

Sequence (86 aa):
MRSQFSEVADAAARDQMTYRGFLAELLMADCDDRNRRRSERRIKAAGFPREKALRTFDFDANPTIDPAAIHTLARATGAAKGFRCV

Foldseek 3Di:
DVVCLVVLVVVCVVVVPDPVRSVVVVVVVVVVVVLVVVLVVVQVVLPDPDDQDPVPDDPVVDPVDDVVVVVVVVVVDPCSPPDDDD

Radius of gyration: 19.14 Å; chains: 1; bounding box: 43×22×47 Å

InterPro domains:
  IPR002611 IstB-like ATP-binding domain [PF01695] (3-75)